Protein AF-A0AA88A2W2-F1 (afdb_monomer)

Secondary structure (DSSP, 8-state):
------PPPEEEE--SSHHHHHHHHHHHHHTT-SEEEEEGGG---SSHHHHHHHHHH-SS-EEEE-----------

Sequence (76 aa):
MAFQKNLLVCAPISCGSVEETLASMEKAKAEGADLVELRLDSMSFSHISQLHYLITQRSLPTILSLRYGGLKVGGI

Foldseek 3Di:
DDPPPPPFAEAEDADADLVSRQVVQVVCVVVPGQEYEYEPCRYDDDDCVSVVVSVVSGPHHYHYDYDDPPPPPPDD

Mean predicted aligned error: 7.61 Å

Solvent-accessible surface area (backbone atoms only — not comparable to full-atom values): 4761 Å² total; per-residue (Å²): 134,81,87,79,79,76,83,74,46,70,42,78,46,74,35,58,44,70,66,56,41,53,53,48,42,49,49,39,47,76,75,66,37,64,26,33,34,42,35,56,69,54,40,69,71,94,51,73,65,58,55,54,47,50,68,70,67,52,80,52,57,70,45,82,41,74,66,77,77,69,82,79,76,74,79,128

Radius of gyration: 15.32 Å; Cα contacts (8 Å, |Δi|>4): 95; chains: 1; bounding box: 28×34×55 Å

InterPro domains:
  IPR001381 3-dehydroquinate dehydratase type I [PF01487] (9-67)
  IPR013785 Aldolase-type TIM barrel [G3DSA:3.20.20.70] (4-71)
  IPR022893 Shikimate dehydrogenase family [PTHR21089] (5-67)

Structure (mmCIF, N/CA/C/O backbone):
data_AF-A0AA88A2W2-F1
#
_entry.id   AF-A0AA88A2W2-F1
#
loop_
_atom_site.group_PDB
_atom_site.id
_atom_site.type_symbol
_atom_site.label_atom_id
_atom_site.label_alt_id
_atom_site.label_comp_id
_atom_site.label_asym_id
_atom_site.label_entity_id
_atom_site.label_seq_id
_atom_site.pdbx_PDB_ins_code
_atom_site.Cartn_x
_atom_site.Cartn_y
_atom_site.Cartn_z
_atom_site.occupancy
_atom_site.B_iso_or_equiv
_atom_site.auth_seq_id
_atom_site.auth_comp_id
_atom_site.auth_asym_id
_atom_site.auth_atom_id
_atom_site.pdbx_PDB_model_num
ATOM 1 N N . MET A 1 1 ? -8.264 -16.073 25.735 1.00 38.00 1 MET A N 1
ATOM 2 C CA . MET A 1 1 ? -7.788 -14.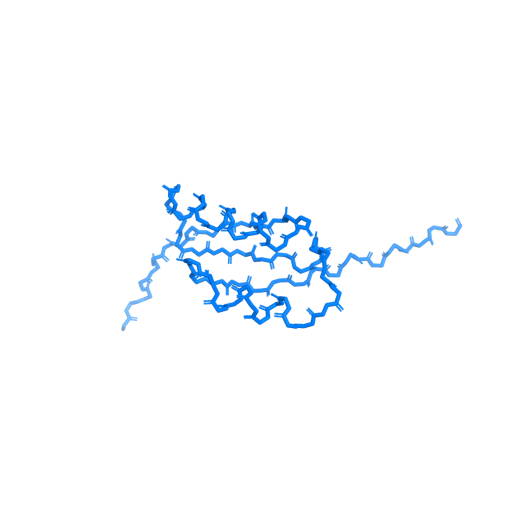915 24.950 1.00 38.00 1 MET A CA 1
ATOM 3 C C . MET A 1 1 ? -8.801 -14.686 23.839 1.00 38.00 1 MET A C 1
ATOM 5 O O . MET A 1 1 ? -8.923 -15.540 22.971 1.00 38.00 1 MET A O 1
ATOM 9 N N . ALA A 1 2 ? -9.625 -13.642 23.946 1.00 45.62 2 ALA A N 1
ATOM 10 C CA . ALA A 1 2 ? -10.666 -13.336 22.968 1.00 45.62 2 ALA A CA 1
ATOM 11 C C . ALA A 1 2 ? -10.034 -12.949 21.621 1.00 45.62 2 ALA A C 1
ATOM 13 O O . ALA A 1 2 ? -9.021 -12.253 21.589 1.00 45.62 2 ALA A O 1
ATOM 14 N N . PHE A 1 3 ? -10.623 -13.404 20.517 1.00 47.38 3 PHE A N 1
ATOM 15 C CA . PHE A 1 3 ? -10.251 -12.979 19.171 1.00 47.38 3 PHE A CA 1
ATOM 16 C C . PHE A 1 3 ? -10.667 -11.508 19.008 1.00 47.38 3 PHE A C 1
ATOM 18 O O . PHE A 1 3 ? -11.811 -11.221 18.663 1.00 47.38 3 PHE A O 1
ATOM 25 N N . GLN A 1 4 ? -9.772 -10.573 19.340 1.00 55.97 4 GLN A N 1
ATOM 26 C CA . GLN A 1 4 ? -9.963 -9.142 19.092 1.00 55.97 4 GLN A CA 1
ATOM 27 C C . GLN A 1 4 ? -10.007 -8.931 17.569 1.00 55.97 4 GLN A C 1
ATOM 29 O O . GLN A 1 4 ? -8.970 -8.815 16.920 1.00 55.97 4 GLN A O 1
ATOM 34 N N . LYS A 1 5 ? -11.207 -8.948 16.973 1.00 60.12 5 LYS A N 1
ATOM 35 C CA . LYS A 1 5 ? -11.419 -8.565 15.568 1.00 60.12 5 LYS A CA 1
ATOM 36 C C . LYS A 1 5 ? -11.347 -7.049 15.456 1.00 60.12 5 LYS A C 1
ATOM 38 O O . LYS A 1 5 ? -12.379 -6.389 15.393 1.00 60.12 5 LYS A O 1
ATOM 43 N N . ASN A 1 6 ? -10.138 -6.506 15.386 1.00 78.31 6 ASN A N 1
ATOM 44 C CA . ASN A 1 6 ? -9.966 -5.203 14.759 1.00 78.31 6 ASN A CA 1
ATOM 45 C C . ASN A 1 6 ? -10.148 -5.419 13.254 1.00 78.31 6 ASN A C 1
ATOM 47 O O . ASN A 1 6 ? -9.310 -6.040 12.602 1.00 78.31 6 ASN A O 1
ATOM 51 N N . LEU A 1 7 ? -11.302 -5.000 12.732 1.00 88.56 7 LEU A N 1
ATOM 52 C CA . LEU A 1 7 ? -11.537 -4.932 11.295 1.00 88.56 7 LEU A CA 1
ATOM 53 C C . LEU A 1 7 ? -10.517 -3.953 10.709 1.00 88.56 7 LEU A C 1
ATOM 55 O O . LEU A 1 7 ? -10.475 -2.807 11.144 1.00 88.56 7 LEU A O 1
ATOM 59 N N . LEU A 1 8 ? -9.707 -4.418 9.758 1.00 93.75 8 LEU A N 1
ATOM 60 C CA . LEU A 1 8 ? -8.728 -3.585 9.068 1.00 93.75 8 LEU A CA 1
ATOM 61 C C . LEU A 1 8 ? -9.265 -3.175 7.700 1.00 93.75 8 LEU A C 1
ATOM 63 O O . LEU A 1 8 ? -9.798 -4.006 6.958 1.00 93.75 8 LEU A O 1
ATOM 67 N N . VAL A 1 9 ? -9.083 -1.907 7.357 1.00 94.62 9 VAL A N 1
ATOM 68 C CA . VAL A 1 9 ? -9.382 -1.355 6.039 1.00 94.62 9 VAL A CA 1
ATOM 69 C C . VAL A 1 9 ? -8.166 -1.551 5.139 1.00 94.62 9 VAL A C 1
ATOM 71 O O . VAL A 1 9 ? -7.089 -1.013 5.394 1.00 94.62 9 VAL A O 1
ATOM 74 N N . CYS A 1 10 ? -8.343 -2.334 4.074 1.00 96.12 10 CYS A N 1
ATOM 75 C CA . CYS A 1 10 ? -7.319 -2.578 3.063 1.00 96.12 10 CYS A CA 1
ATOM 76 C C . CYS A 1 10 ? -7.664 -1.846 1.764 1.00 96.12 10 CYS A C 1
ATOM 78 O O . CYS A 1 10 ? -8.730 -2.081 1.191 1.00 96.12 10 CYS A O 1
ATOM 80 N N . ALA A 1 11 ? -6.754 -0.996 1.289 1.00 96.44 11 ALA A N 1
ATOM 81 C CA . ALA A 1 11 ? -6.899 -0.293 0.019 1.00 96.44 11 ALA A CA 1
ATOM 82 C C . ALA A 1 11 ? -6.135 -1.021 -1.107 1.00 96.44 11 ALA A C 1
ATOM 84 O O . ALA A 1 11 ? -4.904 -1.114 -1.048 1.00 96.44 11 ALA A O 1
ATOM 85 N N . PRO A 1 12 ? -6.817 -1.540 -2.145 1.00 94.75 12 PRO A N 1
ATOM 86 C CA . PRO A 1 12 ? -6.147 -2.128 -3.297 1.00 94.75 12 PRO A CA 1
ATOM 87 C C . PRO A 1 12 ? -5.552 -1.041 -4.197 1.00 94.75 12 PRO A C 1
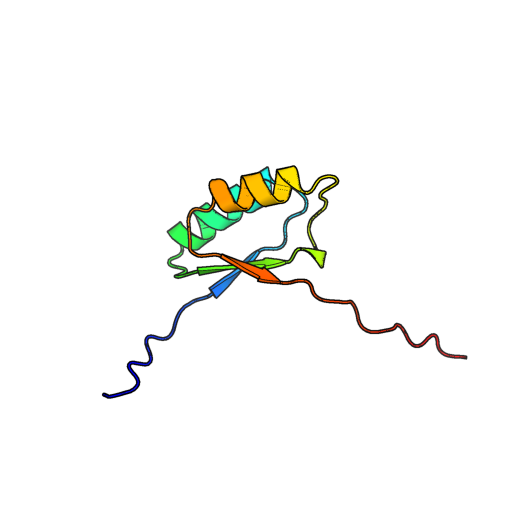ATOM 89 O O . PRO A 1 12 ? -6.233 -0.094 -4.584 1.00 94.75 12 PRO A O 1
ATOM 92 N N . ILE A 1 13 ? -4.287 -1.206 -4.573 1.00 93.31 13 ILE A N 1
ATOM 93 C CA . ILE A 1 13 ? -3.547 -0.297 -5.449 1.00 93.31 13 ILE A CA 1
ATOM 94 C C . ILE A 1 13 ? -3.233 -1.019 -6.756 1.00 93.31 13 ILE A C 1
ATOM 96 O O . ILE A 1 13 ? -2.805 -2.176 -6.788 1.00 93.31 13 ILE A O 1
ATOM 100 N N . SER A 1 14 ? -3.496 -0.339 -7.868 1.00 86.44 14 SER A N 1
ATOM 101 C CA . SER A 1 14 ? -3.241 -0.828 -9.223 1.00 86.44 14 SER A CA 1
ATOM 102 C C . SER A 1 14 ? -2.809 0.346 -10.077 1.00 86.44 14 SER A C 1
ATOM 104 O O . SER A 1 14 ? -3.648 1.100 -10.565 1.00 86.44 14 SER A O 1
ATOM 106 N N . CYS A 1 15 ? -1.501 0.526 -10.191 1.00 80.75 15 CYS A N 1
ATOM 107 C CA . CYS A 1 15 ? -0.894 1.641 -10.903 1.00 80.75 15 CYS A CA 1
ATOM 108 C C . CYS A 1 15 ? 0.170 1.120 -11.865 1.00 80.75 15 CYS A C 1
ATOM 110 O O . CYS A 1 15 ? 0.760 0.062 -11.633 1.00 80.75 15 CYS A O 1
ATOM 112 N N . GLY A 1 16 ? 0.396 1.865 -12.947 1.00 78.81 16 GLY A N 1
ATOM 113 C CA . GLY A 1 16 ? 1.309 1.452 -14.005 1.00 78.81 16 GLY A CA 1
ATOM 114 C C . GLY A 1 16 ? 2.769 1.617 -13.599 1.00 78.81 16 GLY A C 1
ATOM 115 O O . GLY A 1 16 ? 3.585 0.758 -13.935 1.00 78.81 16 GLY A O 1
ATOM 116 N N . SER A 1 17 ? 3.088 2.678 -12.850 1.00 86.75 17 SER A N 1
ATOM 117 C CA . SER A 1 17 ? 4.454 3.018 -12.438 1.00 86.75 17 SER A CA 1
ATOM 118 C C . SER A 1 17 ? 4.701 2.894 -10.929 1.00 86.75 17 SER A C 1
ATOM 120 O O . SER A 1 17 ? 3.784 2.805 -10.104 1.00 86.75 17 SER A O 1
ATOM 122 N N . VAL A 1 18 ? 5.984 2.897 -10.559 1.00 88.38 18 VAL A N 1
ATOM 123 C CA . VAL A 1 18 ? 6.448 2.857 -9.164 1.00 88.38 18 VAL A CA 1
ATOM 124 C C . VAL A 1 18 ? 6.035 4.131 -8.424 1.00 88.38 18 VAL A C 1
ATOM 126 O O . VAL A 1 18 ? 5.540 4.061 -7.301 1.00 88.38 18 VAL A O 1
ATOM 129 N N . GLU A 1 19 ? 6.188 5.288 -9.061 1.00 90.25 19 GLU A N 1
ATOM 130 C CA . GLU A 1 19 ? 5.893 6.599 -8.486 1.00 90.25 19 GLU A CA 1
ATOM 131 C C . GLU A 1 19 ? 4.394 6.765 -8.206 1.00 90.25 19 GLU A C 1
ATOM 133 O O . GLU A 1 19 ? 4.008 7.186 -7.115 1.00 90.25 19 GLU A O 1
ATOM 138 N N . GLU A 1 20 ? 3.539 6.368 -9.155 1.00 91.69 20 GLU A N 1
ATOM 139 C CA . GLU A 1 20 ? 2.081 6.371 -8.979 1.00 91.69 20 GLU A CA 1
ATOM 140 C C . GLU A 1 20 ? 1.646 5.449 -7.840 1.00 91.69 20 GLU A C 1
ATOM 142 O O . GLU A 1 20 ? 0.724 5.764 -7.084 1.00 91.69 20 GLU A O 1
ATOM 147 N N . THR A 1 21 ? 2.328 4.313 -7.698 1.00 91.88 21 THR A N 1
ATOM 148 C CA . THR A 1 21 ? 2.053 3.350 -6.634 1.00 91.88 21 THR A CA 1
ATOM 149 C C . THR A 1 21 ? 2.359 3.950 -5.265 1.00 91.88 21 THR A C 1
ATOM 151 O O . THR A 1 21 ? 1.528 3.854 -4.363 1.00 91.88 21 THR A O 1
ATOM 154 N N . LEU A 1 22 ? 3.509 4.613 -5.105 1.00 93.44 22 LEU A N 1
ATOM 155 C CA . LEU A 1 22 ? 3.876 5.283 -3.852 1.00 93.44 22 LEU A CA 1
ATOM 156 C C . LEU A 1 22 ? 2.923 6.434 -3.519 1.00 93.44 22 LEU A C 1
ATOM 158 O O . LEU A 1 22 ? 2.442 6.524 -2.389 1.00 93.44 22 LEU A O 1
ATOM 162 N N . ALA A 1 23 ? 2.579 7.264 -4.507 1.00 94.88 23 ALA A N 1
ATOM 163 C CA . ALA A 1 23 ? 1.601 8.335 -4.325 1.00 94.88 23 ALA A CA 1
ATOM 164 C C . ALA A 1 23 ? 0.225 7.788 -3.902 1.00 94.88 23 ALA A C 1
ATOM 166 O O . ALA A 1 23 ? -0.438 8.353 -3.032 1.00 94.88 23 ALA A O 1
ATOM 167 N N . SER A 1 24 ? -0.185 6.652 -4.471 1.00 94.88 24 SER A N 1
ATOM 168 C CA . SER A 1 24 ? -1.439 5.984 -4.111 1.00 94.88 24 SER A CA 1
ATOM 169 C C . SER A 1 24 ? -1.413 5.401 -2.698 1.00 94.88 24 SER A C 1
ATOM 171 O O . SER A 1 24 ? -2.432 5.448 -2.014 1.00 94.88 24 SER A O 1
ATOM 173 N N . MET A 1 25 ? -0.264 4.905 -2.222 1.00 95.12 25 MET A N 1
ATOM 174 C CA . MET A 1 25 ? -0.119 4.474 -0.826 1.00 95.12 25 MET A CA 1
ATOM 175 C C . MET A 1 25 ? -0.263 5.644 0.148 1.00 95.12 25 MET A C 1
ATOM 177 O O . MET A 1 25 ? -0.980 5.528 1.140 1.00 95.12 25 MET A O 1
ATOM 181 N N . GLU A 1 26 ? 0.401 6.771 -0.126 1.00 96.56 26 GLU A N 1
ATOM 182 C CA . GLU A 1 26 ? 0.273 7.988 0.689 1.00 96.56 26 GLU A CA 1
ATOM 183 C C . GLU A 1 26 ? -1.167 8.500 0.713 1.00 96.56 26 GLU A C 1
ATOM 185 O O . GLU A 1 26 ? -1.695 8.836 1.772 1.00 96.56 26 GLU A O 1
ATOM 190 N N . LYS A 1 27 ? -1.846 8.476 -0.437 1.00 96.75 27 LYS A N 1
ATOM 191 C CA . LYS A 1 27 ? -3.263 8.828 -0.511 1.00 96.75 27 LYS A CA 1
ATOM 192 C C . LYS A 1 27 ? -4.134 7.880 0.318 1.00 96.75 27 LYS A C 1
ATOM 194 O O . LYS A 1 27 ? -4.937 8.354 1.114 1.00 96.75 27 LYS A O 1
ATOM 199 N N . ALA A 1 28 ? -3.950 6.565 0.192 1.00 96.81 28 ALA A N 1
ATOM 200 C CA . ALA A 1 28 ? -4.708 5.579 0.966 1.00 96.81 28 ALA A CA 1
ATOM 201 C C . ALA A 1 28 ? -4.521 5.773 2.480 1.00 96.81 28 ALA A C 1
ATOM 203 O O . ALA A 1 28 ? -5.479 5.700 3.248 1.00 96.81 28 ALA A O 1
ATOM 204 N N . LYS A 1 29 ? -3.296 6.089 2.906 1.00 96.62 29 LYS A N 1
ATOM 205 C CA . LYS A 1 29 ? -2.987 6.446 4.292 1.00 96.62 29 LYS A CA 1
ATOM 206 C C . LYS A 1 29 ? -3.714 7.708 4.742 1.00 96.62 29 LYS A C 1
ATOM 208 O O . LYS A 1 29 ? -4.305 7.709 5.817 1.00 96.62 29 LYS A O 1
ATOM 213 N N . ALA A 1 30 ? -3.690 8.763 3.928 1.00 97.62 30 ALA A N 1
ATOM 214 C CA . ALA A 1 30 ? -4.396 10.009 4.220 1.00 97.62 30 ALA A CA 1
ATOM 215 C C . ALA A 1 30 ? -5.923 9.814 4.311 1.00 97.62 30 ALA A C 1
ATOM 217 O O . ALA A 1 30 ? -6.584 10.505 5.081 1.00 97.62 30 ALA A O 1
ATOM 218 N N . GLU A 1 31 ? -6.470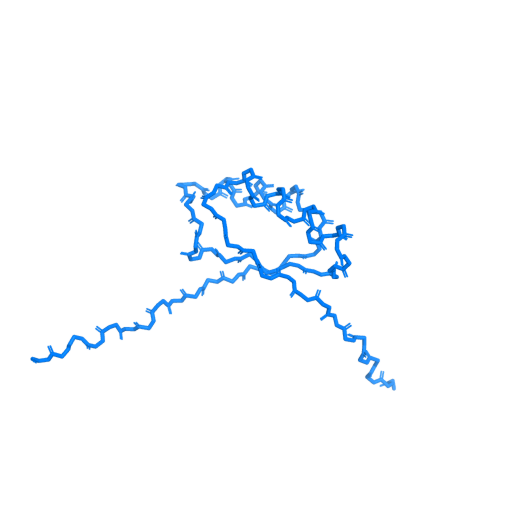 8.851 3.567 1.00 97.00 31 GLU A N 1
ATOM 219 C CA . GLU A 1 31 ? -7.888 8.469 3.588 1.00 97.00 31 GLU A CA 1
ATOM 220 C C . GLU A 1 31 ? -8.259 7.507 4.736 1.00 97.00 31 GLU A C 1
ATOM 222 O O . GLU A 1 31 ? -9.437 7.207 4.923 1.00 97.00 31 GLU A O 1
ATOM 227 N N . GLY A 1 32 ? -7.287 7.057 5.538 1.00 95.25 32 GLY A N 1
ATOM 228 C CA . GLY A 1 32 ? -7.524 6.234 6.728 1.00 95.25 32 GLY A CA 1
ATOM 229 C C . GLY A 1 32 ? -7.452 4.722 6.506 1.00 95.25 32 GLY A C 1
ATOM 230 O O . GLY A 1 32 ? -8.016 3.971 7.299 1.00 95.25 32 GLY A O 1
ATOM 231 N N . ALA A 1 33 ? -6.783 4.252 5.450 1.00 96.88 33 ALA A N 1
ATOM 232 C CA . ALA A 1 33 ? -6.506 2.827 5.285 1.00 96.88 33 ALA A CA 1
ATOM 233 C C . ALA A 1 33 ? -5.484 2.325 6.322 1.00 96.88 33 ALA A C 1
ATOM 235 O O . 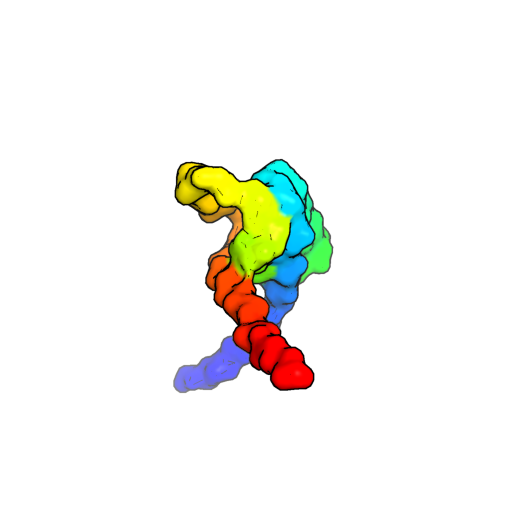ALA A 1 33 ? -4.476 2.981 6.590 1.00 96.88 33 ALA A O 1
ATOM 236 N N . ASP A 1 34 ? -5.708 1.119 6.848 1.00 96.00 34 ASP A N 1
ATOM 237 C CA . ASP A 1 34 ? -4.796 0.460 7.790 1.00 96.00 34 ASP A CA 1
ATOM 238 C C . ASP A 1 34 ? -3.660 -0.282 7.068 1.00 96.00 34 ASP A C 1
ATOM 240 O O . ASP A 1 34 ? -2.561 -0.444 7.601 1.00 96.00 34 ASP A O 1
ATOM 244 N N . LEU A 1 35 ? -3.930 -0.762 5.850 1.00 95.75 35 LEU A N 1
ATOM 245 C CA . LEU A 1 35 ? -2.964 -1.433 4.984 1.00 95.75 35 LEU A CA 1
ATOM 246 C C . LEU A 1 35 ? -3.331 -1.289 3.502 1.00 95.75 35 LEU A C 1
ATOM 248 O O . LEU A 1 35 ? -4.430 -0.863 3.144 1.00 95.75 35 LEU A O 1
ATOM 252 N N . VAL A 1 36 ? -2.405 -1.685 2.633 1.00 96.38 36 VAL A N 1
ATOM 253 C CA . VAL A 1 36 ? -2.577 -1.641 1.176 1.00 96.38 36 VAL A CA 1
ATOM 254 C C . VAL A 1 36 ? -2.345 -3.012 0.538 1.00 96.38 36 VAL A C 1
ATOM 256 O O . VAL A 1 36 ? -1.468 -3.760 0.969 1.00 96.38 36 VAL A O 1
ATOM 259 N N . GLU A 1 37 ? -3.101 -3.341 -0.508 1.00 95.38 37 GLU A N 1
ATOM 260 C CA . GLU A 1 37 ? -2.854 -4.496 -1.384 1.00 95.38 37 GLU A CA 1
ATOM 261 C C . GLU A 1 37 ? -2.211 -4.001 -2.685 1.00 95.38 37 GLU A C 1
ATOM 263 O O . GLU A 1 37 ? -2.866 -3.345 -3.491 1.00 95.38 37 GLU A O 1
ATOM 268 N N . LEU A 1 38 ? -0.940 -4.327 -2.923 1.00 92.88 38 LEU A N 1
ATOM 269 C CA . LEU A 1 38 ? -0.285 -4.078 -4.206 1.00 92.88 38 LEU A CA 1
ATOM 270 C C . LEU A 1 38 ? -0.546 -5.234 -5.167 1.00 92.88 38 LEU A C 1
ATOM 272 O O . LEU A 1 38 ? -0.100 -6.360 -4.925 1.00 92.88 38 LEU A O 1
ATOM 276 N N . ARG A 1 39 ? -1.212 -4.942 -6.288 1.00 90.81 39 ARG A N 1
ATOM 277 C CA . ARG A 1 39 ? -1.440 -5.919 -7.358 1.00 90.81 39 ARG A CA 1
ATOM 278 C C . ARG A 1 39 ? -0.293 -5.929 -8.361 1.00 90.81 39 ARG A C 1
ATOM 280 O O . ARG A 1 39 ? -0.238 -5.097 -9.269 1.00 90.81 39 ARG A O 1
ATOM 287 N N . LEU A 1 40 ? 0.597 -6.907 -8.214 1.00 87.44 40 LEU A N 1
ATOM 288 C CA . LEU A 1 40 ? 1.750 -7.113 -9.093 1.00 87.44 40 LEU A CA 1
ATOM 289 C C . LEU A 1 40 ? 1.333 -7.425 -10.535 1.00 87.44 40 LEU A C 1
ATOM 291 O O . LEU A 1 40 ? 2.044 -7.058 -11.460 1.00 87.44 40 LEU A O 1
ATOM 295 N N . ASP A 1 41 ? 0.166 -8.041 -10.736 1.00 86.50 41 ASP A N 1
ATOM 296 C CA . ASP A 1 41 ? -0.400 -8.319 -12.063 1.00 86.50 41 ASP A CA 1
ATOM 297 C C . ASP A 1 41 ? -0.783 -7.057 -12.854 1.00 86.50 41 ASP A C 1
ATOM 299 O O . ASP A 1 41 ? -0.907 -7.112 -14.075 1.00 86.50 41 ASP A O 1
ATOM 303 N N . SER A 1 42 ? -0.952 -5.921 -12.173 1.00 82.75 42 SER A N 1
ATOM 304 C CA . SER A 1 42 ? -1.332 -4.643 -12.790 1.00 82.75 42 SER A CA 1
ATOM 305 C C . SER A 1 42 ? -0.176 -3.654 -12.952 1.00 82.75 42 SER A C 1
ATOM 307 O O . SER A 1 42 ? -0.357 -2.607 -13.568 1.00 82.75 42 SER A O 1
ATOM 309 N N . MET A 1 43 ? 0.998 -3.974 -12.402 1.00 81.00 43 MET A N 1
ATOM 310 C CA . MET A 1 43 ? 2.148 -3.078 -12.379 1.00 81.00 43 MET A CA 1
ATOM 311 C C . MET A 1 43 ? 3.118 -3.411 -13.509 1.00 81.00 43 MET A C 1
ATOM 313 O O . MET A 1 43 ? 3.465 -4.571 -13.727 1.00 81.00 43 MET A O 1
ATOM 317 N N . SER A 1 44 ? 3.619 -2.379 -14.188 1.00 79.44 44 SER A N 1
ATOM 318 C CA . SER A 1 44 ? 4.707 -2.541 -15.148 1.00 79.44 44 SER A CA 1
ATOM 319 C C . SER A 1 44 ? 6.053 -2.362 -14.440 1.00 79.44 44 SER A C 1
ATOM 321 O O . SER A 1 44 ? 6.517 -1.250 -14.207 1.00 79.44 44 SER A O 1
ATOM 323 N N . PHE A 1 45 ? 6.676 -3.473 -14.047 1.00 77.12 45 PHE A N 1
ATOM 324 C CA . PHE A 1 45 ? 8.043 -3.476 -13.523 1.00 77.12 45 PHE A CA 1
ATOM 325 C C . PHE A 1 45 ? 8.921 -4.412 -14.353 1.00 77.12 45 PHE A C 1
ATOM 327 O O . PHE A 1 45 ? 8.521 -5.518 -14.710 1.00 77.12 45 PHE A O 1
ATOM 334 N N . SER A 1 46 ? 10.125 -3.956 -14.683 1.00 79.94 46 SER A N 1
ATOM 335 C CA . SER A 1 46 ? 11.108 -4.703 -15.475 1.00 79.94 46 SER A CA 1
ATOM 336 C C . SER A 1 46 ? 12.159 -5.388 -14.606 1.00 79.94 46 SER A C 1
ATOM 338 O O . SER A 1 46 ? 12.797 -6.343 -15.046 1.00 79.94 46 SER A O 1
ATOM 340 N N . HIS A 1 47 ? 12.327 -4.935 -13.359 1.00 85.38 47 HIS A N 1
ATOM 341 C CA . HIS A 1 47 ? 13.332 -5.468 -12.445 1.00 85.38 47 HIS A CA 1
ATOM 342 C C . HIS A 1 47 ? 12.794 -5.635 -11.026 1.00 85.38 47 HIS A C 1
ATOM 344 O O . HIS A 1 47 ? 12.078 -4.786 -10.499 1.00 85.38 47 HIS A O 1
ATOM 350 N N . ILE A 1 48 ? 13.235 -6.701 -10.353 1.00 87.31 48 ILE A N 1
ATOM 351 C CA . ILE A 1 48 ? 12.894 -6.979 -8.949 1.00 87.31 48 ILE A CA 1
ATOM 352 C C . ILE A 1 48 ? 13.359 -5.872 -7.988 1.00 87.31 48 ILE A C 1
ATOM 354 O O . ILE A 1 48 ? 12.795 -5.703 -6.908 1.00 87.31 48 ILE A O 1
ATOM 358 N N . SER A 1 49 ? 14.351 -5.073 -8.393 1.00 89.94 49 SER A N 1
ATOM 359 C CA . SER A 1 49 ? 14.809 -3.894 -7.656 1.00 89.94 49 SER A CA 1
ATOM 360 C C . SER A 1 49 ? 13.705 -2.851 -7.468 1.00 89.94 49 SER A C 1
ATOM 362 O O . SER A 1 49 ? 13.668 -2.202 -6.426 1.00 89.94 49 SER A O 1
ATOM 364 N N . GLN A 1 50 ? 12.769 -2.729 -8.416 1.00 88.62 50 GLN A N 1
ATOM 365 C CA . GLN A 1 50 ? 11.617 -1.831 -8.293 1.00 88.62 50 GLN A CA 1
ATOM 366 C C . GLN A 1 50 ? 10.665 -2.299 -7.187 1.00 88.62 50 GLN A C 1
ATOM 368 O O . GLN A 1 50 ? 10.207 -1.490 -6.383 1.00 88.62 50 GLN A O 1
ATOM 373 N N . LEU A 1 51 ? 10.437 -3.611 -7.072 1.00 88.31 51 LEU A N 1
ATOM 374 C CA . LEU A 1 51 ? 9.651 -4.178 -5.976 1.00 88.31 51 LEU A CA 1
ATOM 375 C C . LEU A 1 51 ? 10.349 -3.980 -4.624 1.00 88.31 51 LEU A C 1
ATOM 377 O O . LEU A 1 51 ? 9.714 -3.582 -3.651 1.00 88.31 51 LEU A O 1
ATOM 381 N N . HIS A 1 52 ? 11.664 -4.204 -4.566 1.00 91.31 52 HIS A N 1
ATOM 382 C CA . HIS A 1 52 ? 12.448 -3.950 -3.356 1.00 91.31 52 HIS A CA 1
ATOM 383 C C . HIS A 1 52 ? 12.367 -2.478 -2.922 1.00 91.31 52 HIS A C 1
ATOM 385 O O . HIS A 1 52 ? 12.186 -2.180 -1.739 1.00 91.31 52 HIS A O 1
ATOM 391 N N . TYR A 1 53 ? 12.448 -1.554 -3.880 1.00 92.25 53 TYR A N 1
ATOM 392 C CA . TYR A 1 53 ? 12.281 -0.127 -3.633 1.00 92.25 53 TYR A CA 1
ATOM 393 C C . TYR A 1 53 ? 10.886 0.196 -3.073 1.00 92.25 53 TYR A C 1
ATOM 395 O O . TYR A 1 53 ? 10.794 0.843 -2.032 1.00 92.25 53 TYR A O 1
ATOM 403 N N . LEU A 1 54 ? 9.815 -0.337 -3.672 1.00 91.25 54 LEU A N 1
ATOM 404 C CA . LEU A 1 54 ? 8.438 -0.164 -3.186 1.00 91.25 54 LEU A CA 1
ATOM 405 C C . LEU A 1 54 ? 8.241 -0.679 -1.757 1.00 91.25 54 LEU A C 1
ATOM 407 O O . LEU A 1 54 ? 7.634 -0.001 -0.934 1.00 91.25 54 LEU A O 1
ATOM 411 N N . ILE A 1 55 ? 8.780 -1.858 -1.438 1.00 91.12 55 ILE A N 1
ATOM 412 C CA . ILE A 1 55 ? 8.698 -2.434 -0.086 1.00 91.12 55 ILE A CA 1
ATOM 413 C C . ILE A 1 55 ? 9.445 -1.558 0.926 1.00 91.12 55 ILE A C 1
ATOM 415 O O . ILE A 1 55 ? 9.002 -1.426 2.066 1.00 91.12 55 ILE A O 1
ATOM 419 N N . THR A 1 56 ? 10.562 -0.957 0.515 1.00 94.38 56 THR A N 1
ATOM 420 C CA . THR A 1 56 ? 11.377 -0.091 1.377 1.00 94.38 56 THR A CA 1
ATOM 421 C C . THR A 1 56 ? 10.706 1.263 1.623 1.00 94.38 56 THR A C 1
ATOM 423 O O . THR A 1 56 ? 10.804 1.795 2.723 1.00 94.38 56 THR A O 1
ATOM 426 N N . GLN A 1 57 ? 10.020 1.815 0.619 1.00 95.44 57 GLN A N 1
ATOM 427 C CA . GLN A 1 57 ? 9.392 3.143 0.674 1.00 95.44 57 GLN A CA 1
ATOM 428 C C . GLN A 1 57 ? 7.920 3.124 1.114 1.00 95.44 57 GLN A C 1
ATOM 430 O O . GLN A 1 57 ? 7.286 4.173 1.176 1.00 95.44 57 GLN A O 1
ATOM 435 N N . ARG A 1 58 ? 7.348 1.949 1.397 1.00 93.38 58 ARG A N 1
ATOM 436 C CA . ARG A 1 58 ? 5.925 1.824 1.735 1.00 93.38 58 ARG A CA 1
ATOM 437 C C . ARG A 1 58 ? 5.542 2.661 2.959 1.00 93.38 58 ARG A C 1
ATOM 439 O O . ARG A 1 58 ? 6.192 2.610 4.002 1.00 93.38 58 ARG A O 1
ATOM 446 N N . SER A 1 59 ? 4.424 3.368 2.848 1.00 94.25 59 SER A N 1
ATOM 447 C CA . SER A 1 59 ? 3.905 4.248 3.901 1.00 94.25 59 SER A CA 1
ATOM 448 C C . SER A 1 59 ? 2.954 3.557 4.883 1.00 94.25 59 SER A C 1
ATOM 450 O O . SER A 1 59 ? 2.675 4.097 5.962 1.00 94.25 59 SER A O 1
ATOM 452 N N . LEU A 1 60 ? 2.489 2.361 4.505 1.00 95.31 60 LEU A N 1
ATOM 453 C CA . LEU A 1 60 ? 1.581 1.478 5.229 1.00 95.31 60 LEU A CA 1
ATOM 454 C C . LEU A 1 60 ? 2.063 0.019 5.141 1.00 95.31 60 LEU A C 1
ATOM 456 O O . LEU A 1 60 ? 2.804 -0.335 4.217 1.00 95.31 60 LEU A O 1
ATOM 460 N N . PRO A 1 61 ? 1.620 -0.866 6.056 1.00 95.56 61 PRO A N 1
ATOM 461 C CA . PRO A 1 61 ? 1.720 -2.306 5.858 1.00 95.56 61 PRO A CA 1
ATOM 462 C C . PRO A 1 61 ? 1.163 -2.704 4.486 1.00 95.56 61 PRO A C 1
ATOM 464 O O . PRO A 1 61 ? 0.137 -2.196 4.040 1.00 95.56 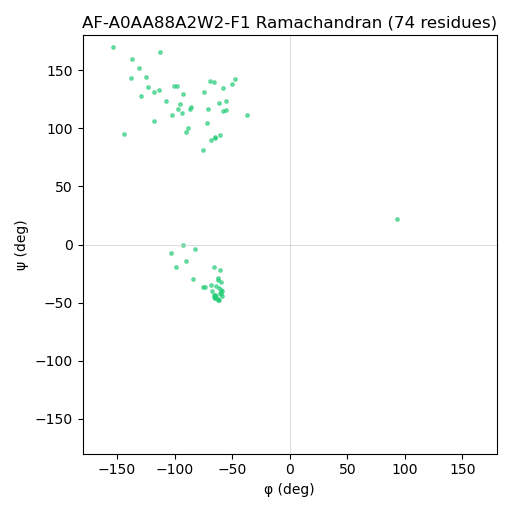61 PRO A O 1
ATOM 467 N N . THR A 1 62 ? 1.853 -3.611 3.801 1.00 94.81 62 THR A N 1
ATOM 468 C CA . THR A 1 62 ? 1.570 -3.930 2.397 1.00 94.81 62 THR A CA 1
ATOM 469 C C . THR A 1 62 ? 1.429 -5.428 2.207 1.00 94.81 62 THR A C 1
ATOM 471 O O . THR A 1 62 ? 2.327 -6.182 2.586 1.00 94.81 62 THR A O 1
ATOM 474 N N . ILE A 1 63 ? 0.328 -5.838 1.584 1.00 95.19 63 ILE A N 1
ATOM 475 C CA . ILE A 1 63 ? 0.112 -7.175 1.037 1.00 95.19 63 ILE A CA 1
ATOM 476 C C . ILE A 1 63 ? 0.533 -7.144 -0.429 1.00 95.19 63 ILE A C 1
ATOM 478 O O . ILE A 1 63 ? 0.109 -6.269 -1.179 1.00 95.19 63 ILE A O 1
ATOM 482 N N . LEU A 1 64 ? 1.364 -8.098 -0.839 1.00 92.31 64 LEU A N 1
ATOM 483 C CA . LEU A 1 64 ? 1.685 -8.309 -2.247 1.00 92.31 64 LEU A CA 1
ATOM 484 C C . LEU A 1 64 ? 0.764 -9.391 -2.802 1.00 92.31 64 LEU A C 1
ATOM 486 O O . LEU A 1 64 ? 0.782 -10.523 -2.318 1.00 92.31 64 LEU A O 1
ATOM 490 N N . SER A 1 65 ? -0.006 -9.043 -3.826 1.00 91.56 65 SER A N 1
ATOM 491 C CA . SER A 1 65 ? -0.920 -9.955 -4.506 1.00 91.56 65 SER A CA 1
ATOM 492 C C . SER A 1 65 ? -0.512 -10.102 -5.965 1.00 91.56 65 SER A C 1
ATOM 494 O O . SER A 1 65 ? -0.313 -9.114 -6.667 1.00 91.56 65 SER A O 1
ATOM 496 N N . LEU A 1 66 ? -0.421 -11.344 -6.437 1.00 88.88 66 LEU A N 1
ATOM 497 C CA . LEU A 1 66 ? -0.260 -11.671 -7.851 1.00 88.88 66 LEU A CA 1
ATOM 498 C C . LEU A 1 66 ? -1.476 -12.482 -8.284 1.00 88.88 66 LEU A C 1
ATOM 500 O O . LEU A 1 66 ? -1.614 -13.649 -7.912 1.00 88.88 66 LEU A O 1
ATOM 504 N N . ARG A 1 67 ? -2.375 -11.865 -9.050 1.00 85.44 67 ARG A N 1
ATOM 505 C CA . ARG A 1 67 ? -3.561 -12.557 -9.556 1.00 85.44 67 ARG A CA 1
ATOM 506 C C . ARG A 1 67 ? -3.265 -13.120 -10.937 1.00 85.44 67 ARG A C 1
ATOM 508 O O . ARG A 1 67 ? -3.080 -12.382 -11.898 1.00 85.44 67 ARG A O 1
ATOM 515 N N . TYR A 1 68 ? -3.236 -14.444 -11.043 1.00 80.00 68 TYR A N 1
ATOM 516 C CA . TYR A 1 68 ? -3.183 -15.098 -12.343 1.00 80.00 68 TYR A CA 1
ATOM 517 C C . TYR A 1 68 ? -4.542 -14.908 -13.023 1.00 80.00 68 TYR A C 1
ATOM 519 O O . TYR A 1 68 ? -5.566 -15.360 -12.505 1.00 80.00 68 TYR A O 1
ATOM 527 N N . GLY A 1 69 ? -4.570 -14.208 -14.159 1.00 69.19 69 GLY A N 1
ATOM 528 C CA . GLY A 1 69 ? -5.761 -14.163 -15.000 1.00 69.19 69 GLY A CA 1
ATOM 529 C C . GLY A 1 69 ? -6.106 -15.596 -15.386 1.00 69.19 69 GLY A C 1
ATOM 530 O O . GLY A 1 69 ? -5.291 -16.257 -16.025 1.00 69.19 69 GLY A O 1
ATOM 531 N N . GLY A 1 70 ? -7.257 -16.097 -14.924 1.00 59.91 70 GLY A N 1
ATOM 532 C CA . GLY A 1 70 ? -7.666 -17.482 -15.150 1.00 59.91 70 GLY A CA 1
ATOM 533 C C . GLY A 1 70 ? -7.487 -17.872 -16.615 1.00 59.91 70 GLY A C 1
ATOM 534 O O . GLY A 1 70 ? -7.698 -17.028 -17.490 1.00 59.91 70 GLY A O 1
ATOM 535 N N . LEU A 1 71 ? -7.069 -19.125 -16.857 1.00 51.06 71 LEU A N 1
ATOM 536 C CA . LEU A 1 71 ? -6.962 -19.715 -18.193 1.00 51.06 71 LEU A CA 1
ATOM 537 C C . LEU A 1 71 ? -8.135 -19.197 -19.030 1.00 51.06 71 LEU A C 1
ATOM 539 O O . LEU A 1 71 ? -9.289 -19.534 -18.754 1.00 51.06 71 LEU A O 1
ATOM 543 N N . LYS A 1 72 ? -7.859 -18.365 -20.037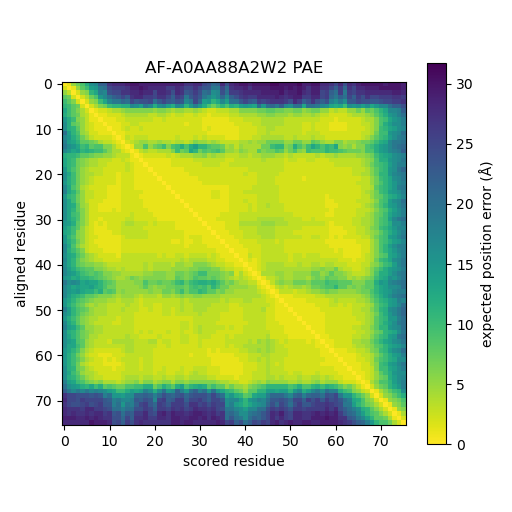 1.00 54.66 72 LYS A N 1
ATOM 544 C CA . LYS A 1 72 ? -8.818 -18.179 -21.118 1.00 54.66 72 LYS A CA 1
ATOM 545 C C . LYS A 1 72 ? -8.880 -19.541 -21.786 1.00 54.66 72 LYS A C 1
ATOM 547 O O . LYS A 1 72 ? -8.033 -19.851 -22.618 1.00 54.66 72 LYS A O 1
ATOM 552 N N . VAL A 1 73 ? -9.807 -20.386 -21.336 1.00 55.22 73 VAL A N 1
ATOM 553 C CA . VAL A 1 73 ? -10.195 -21.592 -22.055 1.00 55.22 73 VAL A CA 1
ATOM 554 C C . VAL A 1 73 ? -10.730 -21.059 -23.373 1.00 55.22 73 VAL A C 1
ATOM 556 O O . VAL A 1 73 ? -11.848 -20.553 -23.438 1.00 55.22 73 VAL A O 1
ATOM 559 N N . GLY A 1 74 ? -9.852 -21.01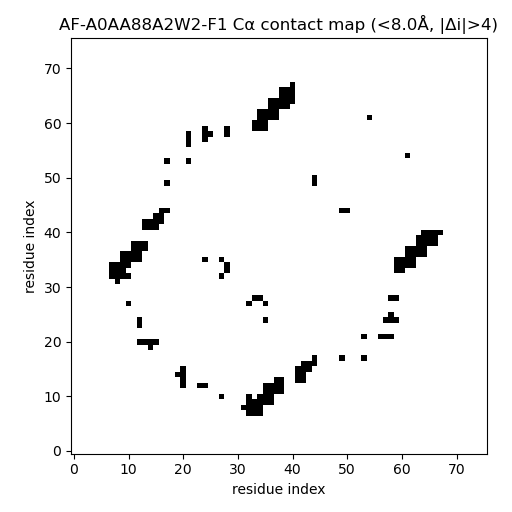4 -24.375 1.00 50.16 74 GLY A N 1
ATOM 560 C CA . GLY A 1 74 ? -10.213 -20.651 -25.729 1.00 50.16 74 GLY A CA 1
ATOM 561 C C . GLY A 1 74 ? -11.325 -21.594 -26.144 1.00 50.16 74 GLY A C 1
ATOM 562 O O . GLY A 1 74 ? -11.127 -22.808 -26.157 1.00 50.16 74 GLY A O 1
ATOM 563 N N . GLY A 1 75 ? -12.506 -21.025 -26.381 1.00 52.09 75 GLY A N 1
ATOM 564 C CA . GLY A 1 75 ? -13.584 -21.730 -27.044 1.00 52.09 75 GLY A CA 1
ATOM 565 C C . GLY A 1 75 ? -13.064 -22.240 -28.382 1.00 52.09 75 GLY A C 1
ATOM 566 O O . GLY A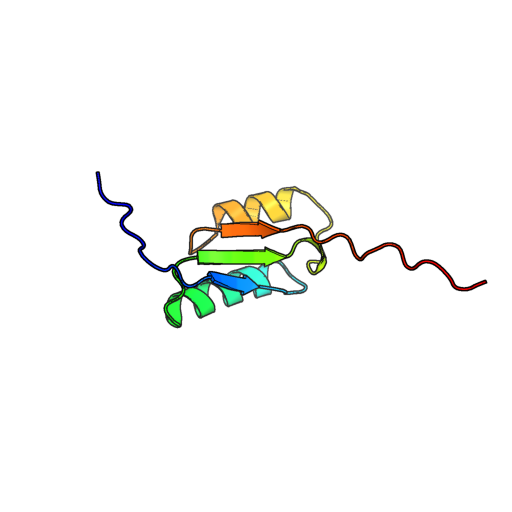 1 75 ? -12.504 -21.465 -29.157 1.00 52.09 75 GLY A O 1
ATOM 567 N N . ILE A 1 76 ? -13.186 -23.556 -28.539 1.00 50.91 76 ILE A N 1
ATOM 568 C CA . ILE A 1 76 ? -13.231 -24.316 -29.794 1.00 50.91 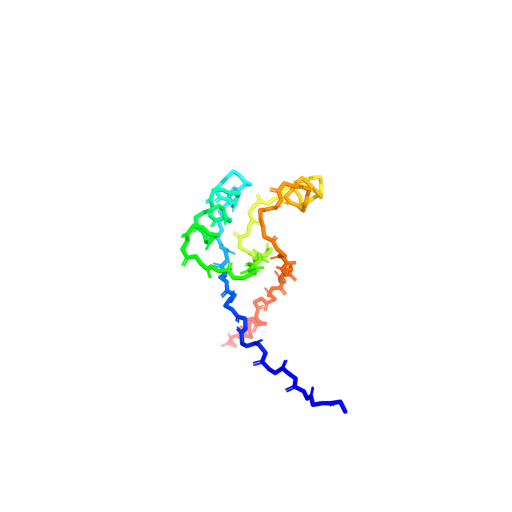76 ILE A CA 1
ATOM 569 C C . ILE A 1 76 ? -13.840 -23.526 -30.952 1.00 50.91 76 ILE A C 1
ATOM 571 O O . ILE A 1 76 ? -14.892 -22.883 -30.732 1.00 50.91 76 ILE A O 1
#

pLDDT: mean 84.42, std 15.42, range [38.0, 97.62]

Organism: Ficus carica (NCBI:txid3494)

Nearest PDB structures (foldseek):
  2o7s-assembly1_A  TM=9.489E-01  e=3.540E-04  Arabidopsis thaliana
  2o7q-assembly1_A  TM=9.454E-01  e=4.333E-04  Arabidopsis thaliana
  5zfs-assembly1_B  TM=6.594E-01  e=2.812E-02  Arthrobacter globiformis
  1gz0-assembly4_D  TM=6.147E-01  e=2.812E-02  Escherichia coli
  9ci1-assembly1_H  TM=6.120E-01  e=3.628E-01  Anthoceros agrestis